Protein AF-A0A3B3ITZ0-F1 (afdb_monomer)

pLDDT: mean 95.19, std 7.73, range [50.16, 98.69]

Nearest PDB structures (foldseek):
  1ado-assembly1_D  TM=9.927E-01  e=3.715E-06  Oryctolagus cuniculus
  1ald-assembly1_A  TM=9.888E-01  e=1.251E-05  Homo sapiens
  1zal-assembly1_B  TM=9.931E-01  e=1.753E-05  Oryctolagus cuniculus
  7vdc-assembly1_D  TM=9.664E-01  e=1.170E-05  Oryctolagus cuniculus
  1fba-assembly1_D  TM=9.329E-01  e=4.214E-05  Drosophila melanogaster

Mean predicted aligned error: 4.18 Å

InterPro domains:
  IPR000741 Fructose-bisphosphate aldolase, class-I [PF00274] (15-75)
  IPR000741 Fructose-bisphosphate aldolase, class-I [PTHR11627] (12-74)
  IPR013785 Aldolase-type TIM barrel [G3DSA:3.20.20.70] (2-75)

Secondary st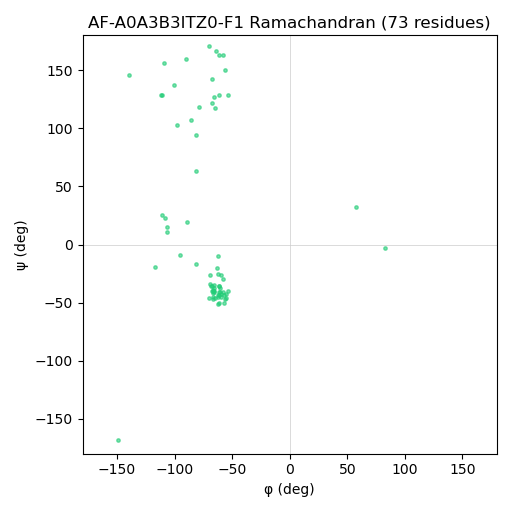ructure (DSSP, 8-state):
------SS-HHHHHHHHHHHHHHT-TT-B-------HHHHHHHHHHTT----HHHHHHHHHHHHSS-GGGGGTB-

Structure (mmCIF, N/CA/C/O backbone):
data_AF-A0A3B3ITZ0-F1
#
_entry.id   AF-A0A3B3ITZ0-F1
#
loop_
_atom_site.group_PDB
_atom_site.id
_atom_site.type_symbol
_atom_site.label_atom_id
_atom_site.l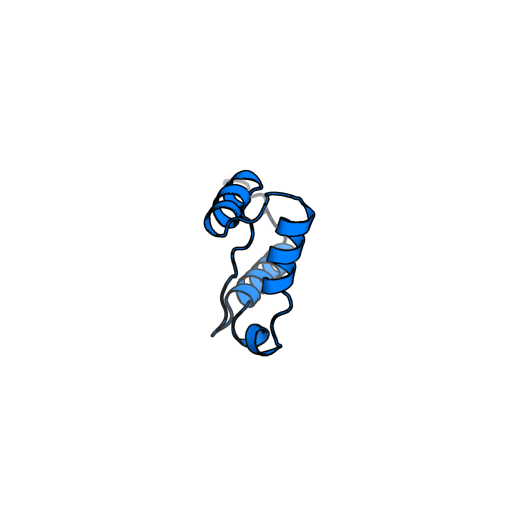abel_alt_id
_atom_site.label_comp_id
_atom_site.label_asym_id
_atom_site.label_entity_id
_atom_site.label_seq_id
_atom_site.pdbx_PDB_ins_code
_atom_site.Cartn_x
_atom_site.Cartn_y
_atom_site.Cartn_z
_atom_site.occupancy
_atom_site.B_iso_or_equiv
_atom_site.auth_seq_id
_atom_site.auth_comp_id
_atom_site.auth_asym_id
_atom_site.auth_atom_id
_atom_site.pdbx_PDB_model_num
ATOM 1 N N . MET A 1 1 ? 19.031 15.360 -36.945 1.00 50.16 1 MET A N 1
ATOM 2 C CA . MET A 1 1 ? 19.086 14.295 -35.918 1.00 50.16 1 MET A CA 1
ATOM 3 C C . MET A 1 1 ? 18.643 14.900 -34.597 1.00 50.16 1 MET A C 1
ATOM 5 O O . MET A 1 1 ? 19.268 15.858 -34.162 1.00 50.16 1 MET A O 1
ATOM 9 N N . ALA A 1 2 ? 17.545 14.430 -34.003 1.00 64.75 2 ALA A N 1
ATOM 10 C CA . ALA A 1 2 ? 17.097 14.942 -32.708 1.00 64.75 2 ALA A CA 1
ATOM 11 C C . ALA A 1 2 ? 18.113 14.543 -31.626 1.00 64.75 2 ALA A C 1
ATOM 13 O O . ALA A 1 2 ? 18.402 13.358 -31.463 1.00 64.75 2 ALA A O 1
ATOM 14 N N . HIS A 1 3 ? 18.682 15.522 -30.919 1.00 67.81 3 HIS A N 1
ATOM 15 C CA . HIS A 1 3 ? 19.484 15.250 -29.728 1.00 67.81 3 HIS A CA 1
ATOM 16 C C . HIS A 1 3 ? 18.576 14.647 -28.661 1.00 67.81 3 HIS A C 1
ATOM 18 O O . HIS A 1 3 ? 17.604 15.269 -28.232 1.00 67.81 3 HIS A O 1
ATOM 24 N N . ARG A 1 4 ? 18.871 13.410 -28.265 1.00 79.31 4 ARG A N 1
ATOM 25 C CA . ARG A 1 4 ? 18.123 12.699 -27.234 1.00 79.31 4 ARG A CA 1
ATOM 26 C C . ARG A 1 4 ? 18.890 12.838 -25.928 1.00 79.31 4 ARG A C 1
ATOM 28 O O . ARG A 1 4 ? 19.897 12.168 -25.730 1.00 79.31 4 ARG A O 1
ATOM 35 N N . PHE A 1 5 ? 18.418 13.720 -25.059 1.00 86.19 5 PHE A N 1
ATOM 36 C CA . PHE A 1 5 ? 18.897 13.785 -23.685 1.00 86.19 5 PHE A CA 1
ATOM 37 C C . PHE A 1 5 ? 18.214 12.658 -22.899 1.00 86.19 5 PHE A C 1
ATOM 39 O O . PHE A 1 5 ? 16.980 12.613 -22.867 1.00 86.19 5 PHE A O 1
ATOM 46 N N . PRO A 1 6 ? 18.963 11.692 -22.340 1.00 89.44 6 PRO A N 1
ATOM 47 C CA . PRO A 1 6 ? 18.358 10.624 -21.559 1.00 89.44 6 PRO A CA 1
ATOM 48 C C . PRO A 1 6 ? 17.736 11.206 -20.284 1.00 89.44 6 PRO A C 1
ATOM 50 O O . PRO A 1 6 ? 18.409 11.899 -19.531 1.00 89.44 6 PRO A O 1
ATOM 53 N N . ALA A 1 7 ? 16.457 10.907 -20.040 1.00 95.44 7 ALA A N 1
ATOM 54 C CA . ALA A 1 7 ? 15.754 11.350 -18.832 1.00 95.44 7 ALA A CA 1
ATOM 55 C C . ALA A 1 7 ? 16.261 10.657 -17.556 1.00 95.44 7 ALA A C 1
ATOM 57 O O . ALA A 1 7 ? 16.133 11.212 -16.472 1.00 95.44 7 ALA A O 1
ATOM 58 N N . LEU A 1 8 ? 16.807 9.443 -17.695 1.00 96.88 8 LEU A N 1
ATOM 59 C CA . LEU A 1 8 ? 17.275 8.604 -16.594 1.00 96.88 8 LEU A CA 1
ATOM 60 C C . LEU A 1 8 ? 18.585 7.901 -16.962 1.00 96.88 8 LEU A C 1
ATOM 62 O O . LEU A 1 8 ? 18.762 7.481 -18.116 1.00 96.88 8 LEU A O 1
ATOM 66 N N . THR A 1 9 ? 19.454 7.713 -15.968 1.00 97.00 9 THR A N 1
ATOM 67 C CA . THR A 1 9 ? 20.640 6.852 -16.064 1.00 97.00 9 THR A CA 1
ATOM 68 C C . THR A 1 9 ? 20.243 5.374 -16.133 1.00 97.00 9 THR A C 1
ATOM 70 O O . THR A 1 9 ? 19.076 5.008 -15.964 1.00 97.00 9 THR A O 1
ATOM 73 N N . GLN A 1 10 ? 21.205 4.495 -16.415 1.00 96.81 10 GLN A N 1
ATOM 74 C CA . GLN A 1 10 ? 20.935 3.056 -16.467 1.00 96.81 10 GLN A CA 1
ATOM 75 C C . GLN A 1 10 ? 20.645 2.492 -15.073 1.00 96.81 10 GLN A C 1
ATOM 77 O O . GLN A 1 10 ? 19.782 1.631 -14.930 1.00 96.81 10 GLN A O 1
ATOM 82 N N . GLU A 1 11 ? 21.298 3.036 -14.051 1.00 98.06 11 GLU A N 1
ATOM 83 C CA . GLU A 1 11 ? 21.107 2.691 -12.645 1.00 98.06 11 GLU A CA 1
ATOM 84 C C . GLU A 1 11 ? 19.697 3.078 -12.183 1.00 98.06 11 GLU A C 1
ATOM 86 O O . GLU A 1 11 ? 18.996 2.241 -11.627 1.00 98.06 11 GLU A O 1
ATOM 91 N N . GLN A 1 12 ? 19.232 4.290 -12.519 1.00 98.44 12 GLN A N 1
ATOM 92 C CA . GLN A 1 12 ? 17.867 4.739 -12.211 1.00 98.44 12 GLN A CA 1
ATOM 93 C C . GLN A 1 12 ? 16.803 3.864 -12.886 1.00 98.44 12 GLN A C 1
ATOM 95 O O . GLN A 1 12 ? 15.786 3.528 -12.286 1.00 98.44 12 GLN A O 1
ATOM 100 N N . LYS A 1 13 ? 17.024 3.459 -14.144 1.00 98.38 13 LYS A N 1
ATOM 101 C CA . LYS A 1 13 ? 16.103 2.538 -14.831 1.00 98.38 13 LYS A CA 1
ATOM 102 C C . LYS A 1 13 ? 16.089 1.158 -14.188 1.00 98.38 13 LYS A C 1
ATOM 104 O O . LYS A 1 13 ? 15.024 0.551 -14.104 1.00 98.38 13 LYS A O 1
ATOM 109 N N . LYS A 1 14 ? 17.257 0.660 -13.777 1.00 98.50 14 LYS A N 1
ATOM 110 C CA . LYS A 1 14 ? 17.385 -0.631 -13.103 1.00 98.50 14 LYS A CA 1
ATOM 111 C C . LYS A 1 14 ? 16.611 -0.617 -11.785 1.00 98.50 14 LYS A C 1
ATOM 113 O O . LYS A 1 14 ? 15.763 -1.479 -11.602 1.00 98.50 14 LYS A O 1
ATOM 118 N N . GLU A 1 15 ? 16.820 0.401 -10.954 1.00 98.62 15 GLU A N 1
ATOM 119 C CA . GLU A 1 15 ? 16.113 0.573 -9.680 1.00 98.62 15 GLU A CA 1
ATOM 120 C C . GLU A 1 15 ? 14.588 0.616 -9.871 1.00 98.62 15 GLU A C 1
ATOM 122 O O . GLU A 1 15 ? 13.862 -0.160 -9.252 1.00 98.62 15 GLU A O 1
ATOM 127 N N . LEU A 1 16 ? 14.089 1.448 -10.796 1.00 98.69 16 LEU A N 1
ATOM 128 C CA . LEU A 1 16 ? 12.653 1.522 -11.094 1.00 98.69 16 LEU A CA 1
ATOM 129 C C . LEU A 1 16 ? 12.086 0.184 -11.586 1.00 98.69 16 LEU A C 1
ATOM 131 O O . LEU A 1 16 ? 10.981 -0.197 -11.201 1.00 98.69 16 LEU A O 1
ATOM 135 N N . SER A 1 17 ? 12.827 -0.529 -12.439 1.00 98.62 17 SER A N 1
ATOM 136 C CA . SER A 1 17 ? 12.407 -1.835 -12.951 1.00 98.62 17 SER A CA 1
ATOM 137 C C . SER A 1 17 ? 12.368 -2.895 -11.851 1.00 98.62 17 SER A C 1
ATOM 139 O O . SER A 1 17 ? 11.455 -3.717 -11.849 1.00 98.62 17 SER A O 1
ATOM 141 N N . GLU A 1 18 ? 13.340 -2.900 -10.939 1.00 98.62 18 GLU A N 1
ATOM 142 C CA . GLU A 1 18 ? 13.410 -3.851 -9.825 1.00 98.62 18 GLU A CA 1
ATOM 143 C C . GLU A 1 18 ? 12.264 -3.623 -8.832 1.00 98.62 18 GLU A C 1
ATOM 145 O O . GLU A 1 18 ? 11.573 -4.576 -8.472 1.00 98.62 18 GLU A O 1
ATOM 150 N N . ILE A 1 19 ? 11.989 -2.364 -8.473 1.00 98.44 19 ILE A N 1
ATOM 151 C CA . ILE A 1 19 ? 10.854 -1.995 -7.613 1.00 98.44 19 ILE A CA 1
ATOM 152 C C . ILE A 1 19 ? 9.524 -2.371 -8.276 1.00 98.44 19 ILE A C 1
ATOM 154 O O . ILE A 1 19 ? 8.646 -2.953 -7.642 1.00 98.44 19 ILE A O 1
ATOM 158 N N . ALA A 1 20 ? 9.357 -2.073 -9.568 1.00 98.38 20 ALA A N 1
ATOM 159 C CA . ALA A 1 20 ? 8.133 -2.433 -10.277 1.00 98.38 20 ALA A CA 1
ATOM 160 C C . ALA A 1 20 ? 7.904 -3.951 -10.254 1.00 98.38 20 ALA A C 1
ATOM 162 O O . ALA A 1 20 ? 6.789 -4.393 -9.994 1.00 98.38 20 ALA A O 1
ATOM 163 N N . GLN A 1 21 ? 8.956 -4.747 -10.472 1.00 98.25 21 GLN A N 1
ATOM 164 C CA . GLN A 1 21 ? 8.882 -6.209 -10.435 1.00 98.25 21 GLN A CA 1
ATOM 165 C C . GLN A 1 21 ? 8.596 -6.760 -9.034 1.00 98.25 21 GLN A C 1
ATOM 167 O O . GLN A 1 21 ? 7.871 -7.749 -8.932 1.00 98.25 21 GLN A O 1
ATOM 172 N N . SER A 1 22 ? 9.115 -6.144 -7.964 1.00 97.56 22 SER A N 1
ATOM 173 C CA . SER A 1 22 ? 8.833 -6.597 -6.595 1.00 97.56 22 SER A CA 1
ATOM 174 C C . SER A 1 22 ? 7.360 -6.409 -6.225 1.00 97.56 22 SER A C 1
ATOM 176 O O . SER A 1 22 ? 6.756 -7.327 -5.674 1.00 97.56 22 SER A O 1
ATOM 178 N N . ILE A 1 23 ? 6.768 -5.273 -6.617 1.00 98.00 23 ILE A N 1
ATOM 179 C CA . ILE A 1 23 ? 5.355 -4.948 -6.367 1.00 98.00 23 ILE A CA 1
ATOM 180 C C . ILE A 1 23 ? 4.408 -5.958 -7.044 1.00 98.00 23 ILE A C 1
ATOM 182 O O . ILE A 1 23 ? 3.360 -6.285 -6.490 1.00 98.00 23 ILE A O 1
ATOM 186 N N . VAL A 1 24 ? 4.756 -6.463 -8.236 1.00 97.12 24 VAL A N 1
ATOM 187 C CA . VAL A 1 24 ? 3.898 -7.373 -9.030 1.00 97.12 24 VAL A CA 1
ATOM 188 C C . VAL A 1 24 ? 4.390 -8.821 -9.074 1.00 97.12 24 VAL A C 1
ATOM 190 O O . VAL A 1 24 ? 4.076 -9.559 -10.011 1.00 97.12 24 VAL A O 1
ATOM 193 N N . ALA A 1 25 ? 5.186 -9.246 -8.092 1.00 97.81 25 ALA A N 1
ATOM 194 C CA . ALA A 1 25 ? 5.676 -10.619 -8.040 1.00 97.81 25 ALA A CA 1
ATOM 195 C C . ALA A 1 25 ? 4.517 -11.640 -8.057 1.00 97.81 25 ALA A C 1
ATOM 197 O O . ALA A 1 25 ? 3.419 -11.378 -7.567 1.00 97.81 25 ALA A O 1
ATOM 198 N N . ASN A 1 26 ? 4.758 -12.829 -8.617 1.00 97.44 26 ASN A N 1
ATOM 199 C CA . ASN A 1 26 ? 3.723 -13.856 -8.766 1.00 97.44 26 ASN A CA 1
ATOM 200 C C . ASN A 1 26 ? 3.035 -14.177 -7.430 1.00 97.44 26 ASN A C 1
ATOM 202 O O . ASN A 1 26 ? 3.698 -14.501 -6.446 1.00 97.44 26 ASN A O 1
ATOM 206 N N . GLY A 1 27 ? 1.702 -14.130 -7.424 1.00 96.19 27 GLY A N 1
ATOM 207 C CA . GLY A 1 27 ? 0.889 -14.371 -6.228 1.00 96.19 27 GLY A CA 1
ATOM 208 C C . GLY A 1 27 ? 0.722 -13.156 -5.312 1.00 96.19 27 GLY A C 1
ATOM 209 O O . GLY A 1 27 ? -0.023 -13.252 -4.342 1.00 96.19 27 GLY A O 1
ATOM 210 N N . LYS A 1 28 ? 1.352 -12.019 -5.631 1.00 97.75 28 LYS A N 1
ATOM 211 C CA . LYS A 1 28 ? 1.264 -10.778 -4.860 1.00 97.75 28 LYS A CA 1
ATOM 212 C C . LYS A 1 28 ? 0.464 -9.688 -5.575 1.00 97.75 28 LYS A C 1
ATOM 214 O O . LYS A 1 28 ? 0.330 -9.689 -6.798 1.00 97.75 28 LYS A O 1
ATOM 219 N N . GLY A 1 29 ? -0.069 -8.752 -4.794 1.00 96.75 29 GLY A N 1
ATOM 220 C CA . GLY A 1 29 ? -0.811 -7.585 -5.262 1.00 96.75 29 GLY A CA 1
ATOM 221 C C . GLY A 1 29 ? -0.653 -6.375 -4.340 1.00 96.75 29 GLY A C 1
ATOM 222 O O . GLY A 1 29 ? 0.192 -6.356 -3.449 1.00 96.75 29 GLY A O 1
ATOM 223 N N . ILE A 1 30 ? -1.483 -5.353 -4.562 1.00 97.94 30 ILE A N 1
ATOM 224 C CA . ILE A 1 30 ? -1.399 -4.063 -3.864 1.00 97.94 30 ILE A CA 1
ATOM 225 C C . ILE A 1 30 ? -2.604 -3.888 -2.939 1.00 97.94 30 ILE A C 1
ATOM 227 O O . ILE A 1 30 ? -3.753 -3.971 -3.376 1.00 97.94 30 ILE A O 1
ATOM 231 N N . LEU A 1 31 ? -2.339 -3.565 -1.672 1.00 97.25 31 LEU A N 1
ATOM 232 C CA . LEU A 1 31 ? -3.340 -3.018 -0.762 1.00 97.25 31 LEU A CA 1
ATOM 233 C C . LEU A 1 31 ? -3.402 -1.493 -0.938 1.00 97.25 31 LEU A C 1
ATOM 235 O O . LEU A 1 31 ? -2.514 -0.772 -0.489 1.00 97.25 31 LEU A O 1
ATOM 239 N N . ALA A 1 32 ? -4.466 -0.994 -1.566 1.00 97.12 32 ALA A N 1
ATOM 240 C CA . ALA A 1 32 ? -4.721 0.442 -1.680 1.00 97.12 32 ALA A CA 1
ATOM 241 C C . ALA A 1 32 ? -5.379 0.978 -0.391 1.00 97.12 32 ALA A C 1
ATOM 243 O O . ALA A 1 32 ? -6.594 0.877 -0.220 1.00 97.12 32 ALA A O 1
ATOM 244 N N . ALA A 1 33 ? -4.559 1.497 0.531 1.00 96.69 33 ALA A N 1
ATOM 245 C CA . ALA A 1 33 ? -4.974 2.106 1.808 1.00 96.69 33 ALA A CA 1
ATOM 246 C C . ALA A 1 33 ? -4.741 3.638 1.848 1.00 96.69 33 ALA A C 1
ATOM 248 O O . ALA A 1 33 ? -4.541 4.239 2.911 1.00 96.69 33 ALA A O 1
ATOM 249 N N . ASP A 1 34 ? -4.723 4.269 0.673 1.00 97.19 34 ASP A N 1
ATOM 250 C CA . ASP A 1 34 ? -4.401 5.677 0.414 1.00 97.19 34 ASP A CA 1
ATOM 251 C C . ASP A 1 34 ? -5.623 6.611 0.494 1.00 97.19 34 ASP A C 1
ATOM 253 O O . ASP A 1 34 ? -5.601 7.734 -0.013 1.00 97.19 34 ASP A O 1
ATOM 257 N N . GLU A 1 35 ? -6.710 6.187 1.150 1.00 97.06 35 GLU A N 1
ATOM 258 C CA . GLU A 1 35 ? -7.921 7.001 1.206 1.00 97.06 35 GLU A CA 1
ATOM 259 C C . GLU A 1 35 ? -7.682 8.343 1.906 1.00 97.06 35 GLU A C 1
ATOM 261 O O . GLU A 1 35 ? -7.232 8.406 3.055 1.00 97.06 35 GLU A O 1
ATOM 266 N N . SER A 1 36 ? -8.084 9.425 1.235 1.00 97.69 36 SER A N 1
ATOM 267 C CA . SER A 1 36 ? -8.069 10.774 1.800 1.00 97.69 36 SER A CA 1
ATOM 268 C C . SER A 1 36 ? -8.912 10.873 3.077 1.00 97.69 36 SER A C 1
ATOM 270 O O . SER A 1 36 ? -9.803 10.059 3.325 1.00 97.69 36 SER A O 1
ATOM 272 N N . VAL A 1 37 ? -8.702 11.928 3.872 1.00 97.50 37 VAL A N 1
ATOM 273 C CA . VAL A 1 37 ? -9.439 12.152 5.133 1.00 97.50 37 VAL A CA 1
ATOM 274 C C . VAL A 1 37 ? -10.961 12.130 4.936 1.00 97.50 37 VAL A C 1
ATOM 276 O O . VAL A 1 37 ? -11.676 11.557 5.760 1.00 97.50 37 VAL A O 1
ATOM 279 N N . GLY A 1 38 ? -11.463 12.712 3.842 1.00 97.69 38 GLY A N 1
ATOM 280 C CA . GLY A 1 38 ? -12.893 12.709 3.513 1.00 97.69 38 GLY A CA 1
ATOM 281 C C . GLY A 1 38 ? -13.405 11.323 3.111 1.00 97.69 38 GLY A C 1
ATOM 282 O O . GLY A 1 38 ? -14.424 10.864 3.626 1.00 97.69 38 GLY A O 1
ATOM 283 N N . THR A 1 39 ? -12.664 10.619 2.250 1.00 97.75 39 THR A N 1
ATOM 284 C CA . THR A 1 39 ? -13.009 9.254 1.815 1.00 97.75 39 THR A CA 1
ATOM 285 C C . THR A 1 39 ? -13.018 8.289 2.997 1.00 97.75 39 THR A C 1
ATOM 287 O O . THR A 1 39 ? -13.958 7.510 3.168 1.00 97.75 39 THR A O 1
ATOM 290 N N . MET A 1 40 ? -12.015 8.394 3.869 1.00 97.75 40 MET A N 1
ATOM 291 C CA . MET A 1 40 ? -11.943 7.610 5.091 1.00 97.75 40 MET A CA 1
ATOM 292 C C . MET A 1 40 ? -13.064 7.967 6.070 1.00 97.75 40 MET A C 1
ATOM 294 O O . MET A 1 40 ? -13.636 7.075 6.690 1.00 97.75 40 MET A O 1
ATOM 298 N N . GLY A 1 41 ? -13.431 9.247 6.168 1.00 97.38 41 GLY A N 1
ATOM 299 C CA . GLY A 1 41 ? -14.579 9.689 6.956 1.00 97.38 41 GLY A CA 1
ATOM 300 C C . GLY A 1 41 ? -15.872 8.997 6.532 1.00 97.38 41 GLY A C 1
ATOM 301 O O . GLY A 1 41 ? -16.565 8.434 7.376 1.00 97.38 41 GLY A O 1
ATOM 302 N N . ASN A 1 42 ? -16.144 8.934 5.226 1.00 97.56 42 ASN A N 1
ATOM 303 C CA . ASN A 1 42 ? -17.298 8.203 4.694 1.00 97.56 42 ASN A CA 1
ATOM 304 C C . ASN A 1 42 ? -17.248 6.705 5.042 1.00 97.56 42 ASN A C 1
ATOM 306 O O . ASN A 1 42 ? -18.282 6.101 5.327 1.00 97.56 42 ASN A O 1
ATOM 310 N N . ARG A 1 43 ? -16.055 6.093 5.037 1.00 97.19 43 ARG A N 1
ATOM 311 C CA . ARG A 1 43 ? -15.864 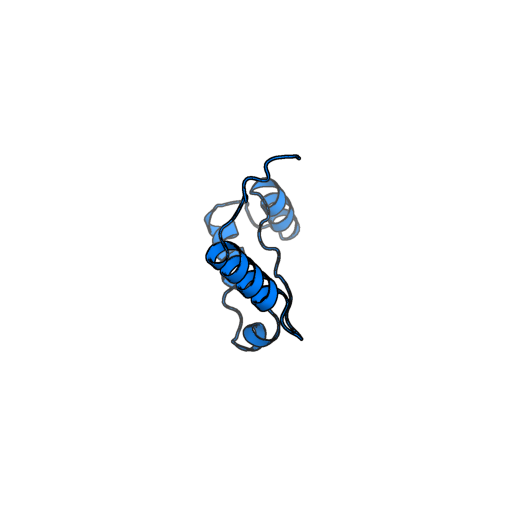4.683 5.415 1.00 97.19 43 ARG A CA 1
ATOM 312 C C . ARG A 1 43 ? -16.146 4.450 6.905 1.00 97.19 43 ARG A C 1
ATOM 314 O O . ARG A 1 43 ? -16.889 3.527 7.226 1.00 97.19 43 ARG A O 1
ATOM 321 N N . LEU A 1 44 ? -15.612 5.292 7.793 1.00 98.00 44 LEU A N 1
ATOM 322 C CA . LEU A 1 44 ? -15.817 5.196 9.246 1.00 98.00 44 LEU A CA 1
ATOM 323 C C . LEU A 1 44 ? -17.274 5.470 9.647 1.00 98.00 44 LEU A C 1
ATOM 325 O O . LEU A 1 44 ? -17.831 4.757 10.480 1.00 98.00 44 LEU A O 1
ATOM 329 N N . GLN A 1 45 ? -17.941 6.430 9.002 1.00 97.44 45 GLN A N 1
ATOM 330 C CA . GLN A 1 45 ? -19.349 6.734 9.280 1.00 97.44 45 GLN A CA 1
ATOM 331 C C . GLN A 1 45 ? -20.282 5.550 8.999 1.00 97.44 45 GLN A C 1
ATOM 333 O O . GLN A 1 45 ? -21.220 5.320 9.762 1.00 97.44 45 GLN A O 1
ATOM 338 N N . ARG A 1 46 ? -20.008 4.747 7.958 1.00 97.56 46 ARG A N 1
ATOM 339 C CA . ARG A 1 46 ? -20.791 3.530 7.651 1.00 97.56 46 ARG A CA 1
ATOM 340 C C . ARG A 1 46 ? -20.773 2.508 8.789 1.00 97.56 46 ARG A C 1
ATOM 342 O O . ARG A 1 46 ? -21.719 1.739 8.919 1.00 97.56 46 ARG A O 1
ATOM 349 N N . ILE A 1 47 ? -19.724 2.525 9.610 1.00 97.12 47 ILE A N 1
ATOM 350 C CA . ILE A 1 47 ? -19.566 1.669 10.792 1.00 97.12 47 ILE A CA 1
ATOM 351 C C . ILE A 1 47 ? -19.746 2.442 12.109 1.00 97.12 47 ILE A C 1
ATOM 353 O O . ILE A 1 47 ? -19.413 1.925 13.169 1.00 97.12 47 ILE A O 1
ATOM 357 N N . LYS A 1 48 ? -20.306 3.662 12.053 1.00 97.81 48 LYS A N 1
ATOM 358 C CA . LYS A 1 48 ? -20.582 4.535 13.209 1.00 97.81 48 LYS A CA 1
ATOM 359 C C . LYS A 1 48 ? -19.343 4.876 14.052 1.00 97.81 48 LY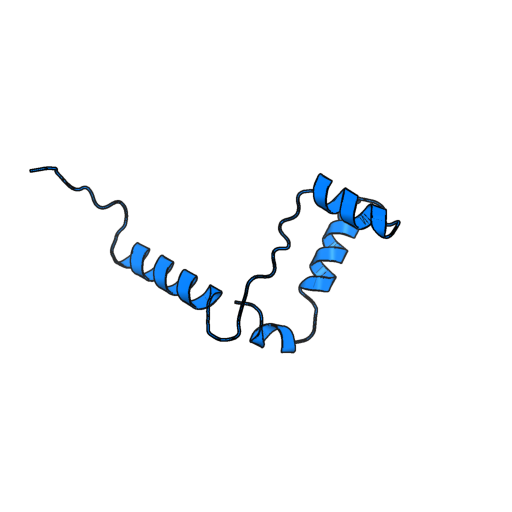S A C 1
ATOM 361 O O . LYS A 1 48 ? -19.453 5.070 15.258 1.00 97.81 48 LYS A O 1
ATOM 366 N N . VAL A 1 49 ? -18.178 4.978 13.413 1.00 98.12 49 VAL A N 1
ATOM 367 C CA . VAL A 1 49 ? -16.924 5.417 14.039 1.00 98.12 49 VAL A CA 1
ATOM 368 C C . VAL A 1 49 ? -16.664 6.883 13.687 1.00 98.12 49 VAL A C 1
ATOM 370 O O . VAL A 1 49 ? -16.860 7.308 12.547 1.00 98.12 49 VAL A O 1
ATOM 373 N N . GLU A 1 50 ? -16.225 7.674 14.666 1.00 98.00 50 GLU A N 1
ATOM 374 C CA . GLU A 1 50 ? -15.888 9.086 14.468 1.00 98.00 50 GLU A CA 1
ATOM 375 C C . GLU A 1 50 ? -14.643 9.250 13.578 1.00 98.00 50 GLU A C 1
ATOM 377 O O . GLU A 1 50 ? -13.678 8.493 13.693 1.00 98.00 50 GLU A O 1
ATOM 382 N N . ASN A 1 51 ? -14.622 10.264 12.708 1.00 98.12 51 ASN A N 1
ATOM 383 C CA . ASN A 1 51 ? -13.474 10.545 11.840 1.00 98.12 51 ASN A CA 1
ATOM 384 C C . ASN A 1 51 ? -12.362 11.338 12.555 1.00 98.12 51 ASN A C 1
ATOM 386 O O . ASN A 1 51 ? -12.029 12.459 12.164 1.00 98.12 51 ASN A O 1
ATOM 390 N N . THR A 1 52 ? -11.763 10.747 13.583 1.00 98.31 52 THR A N 1
ATOM 391 C CA . THR A 1 52 ? -10.582 11.295 14.265 1.00 98.31 52 THR A CA 1
ATOM 392 C C . THR A 1 52 ? -9.294 10.778 13.623 1.00 98.31 52 THR A C 1
ATOM 394 O O . THR A 1 52 ? -9.291 9.762 12.927 1.00 98.31 52 THR A O 1
ATOM 397 N N . GLU A 1 53 ? -8.179 11.478 13.832 1.00 98.25 53 GLU A N 1
ATOM 398 C CA . GLU A 1 53 ? -6.865 10.992 13.393 1.00 98.25 53 GLU A CA 1
ATOM 399 C C . GLU A 1 53 ? -6.534 9.620 13.980 1.00 98.25 53 GLU A C 1
ATOM 401 O O . GLU A 1 53 ? -6.133 8.727 13.236 1.00 98.25 53 GLU A O 1
ATOM 406 N N . GLU A 1 54 ? -6.803 9.426 15.272 1.00 98.50 54 GLU A N 1
ATOM 407 C CA . GLU A 1 54 ? -6.550 8.160 15.955 1.00 98.50 54 GLU A CA 1
ATOM 408 C C . GLU A 1 54 ? -7.365 7.011 15.352 1.00 98.50 54 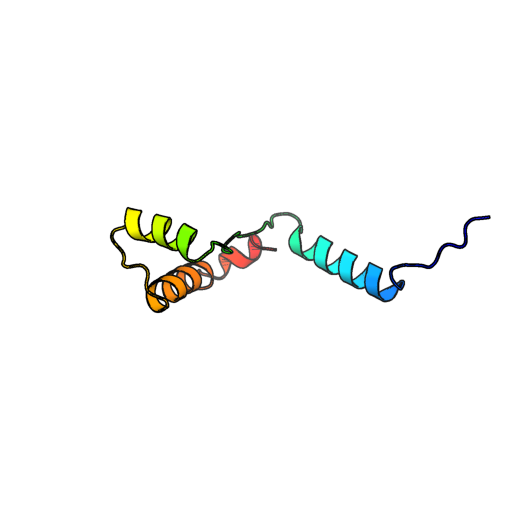GLU A C 1
ATOM 410 O O . GLU A 1 54 ? -6.807 5.963 15.045 1.00 98.50 54 GLU A O 1
ATOM 415 N N . ASN A 1 55 ? -8.652 7.215 15.053 1.00 98.31 55 ASN A N 1
ATOM 416 C CA . ASN A 1 55 ? -9.466 6.170 14.423 1.00 98.31 55 ASN A CA 1
ATOM 417 C C . ASN A 1 55 ? -8.986 5.848 12.998 1.00 98.31 55 ASN A C 1
ATOM 419 O O . ASN A 1 55 ? -9.024 4.693 12.566 1.00 98.31 55 ASN A O 1
ATOM 423 N N . ARG A 1 56 ? -8.492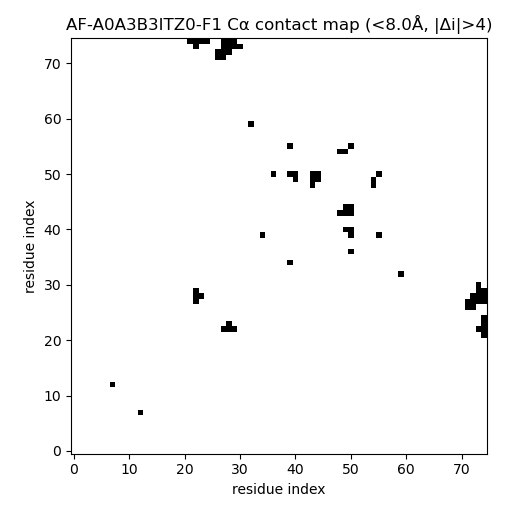 6.846 12.250 1.00 98.19 56 ARG A N 1
ATOM 424 C CA . ARG A 1 56 ? -7.868 6.603 10.940 1.00 98.19 56 ARG A CA 1
ATOM 425 C C . ARG A 1 56 ? -6.555 5.836 11.078 1.00 98.19 56 ARG A C 1
ATOM 427 O O . ARG A 1 56 ? -6.324 4.950 10.256 1.00 98.19 56 ARG A O 1
ATOM 434 N N . ARG A 1 57 ? -5.730 6.153 12.082 1.00 98.25 57 ARG A N 1
ATOM 435 C CA . ARG A 1 57 ? -4.473 5.459 12.400 1.00 98.25 57 ARG A CA 1
ATOM 436 C C . ARG A 1 57 ? -4.737 4.003 12.779 1.00 98.25 57 ARG A C 1
ATOM 438 O O . ARG A 1 57 ? -4.168 3.123 12.145 1.00 98.25 57 ARG A O 1
ATOM 445 N N . GLN A 1 58 ? -5.655 3.755 13.713 1.00 98.00 58 GLN A N 1
ATOM 446 C CA . GLN A 1 58 ? -6.078 2.414 14.137 1.00 98.00 58 GLN A CA 1
ATOM 447 C C . GLN A 1 58 ? -6.615 1.586 12.969 1.00 98.00 58 GLN A C 1
ATOM 449 O O . GLN A 1 58 ? -6.276 0.416 12.832 1.00 98.00 58 GLN A O 1
ATOM 454 N N . PHE A 1 59 ? -7.402 2.194 12.076 1.00 97.50 59 PHE A N 1
ATOM 455 C CA . PHE A 1 59 ? -7.857 1.504 10.873 1.00 97.50 59 PHE A CA 1
ATOM 456 C C . PHE A 1 59 ? -6.686 1.030 9.995 1.00 97.50 59 PHE A C 1
ATOM 458 O O . PHE A 1 59 ? -6.696 -0.115 9.553 1.00 97.50 59 PHE A O 1
ATOM 465 N N . ARG A 1 60 ? -5.664 1.872 9.757 1.00 97.81 60 ARG A N 1
ATOM 466 C CA . ARG A 1 60 ? -4.463 1.442 9.008 1.00 97.81 60 ARG A CA 1
ATOM 467 C C . ARG A 1 60 ? -3.671 0.402 9.789 1.00 97.81 60 ARG A C 1
ATOM 469 O O . ARG A 1 60 ? -3.214 -0.565 9.197 1.00 97.81 60 ARG A O 1
ATOM 476 N N . GLU A 1 61 ? -3.526 0.583 11.097 1.00 97.69 61 GLU A N 1
ATOM 477 C CA . GLU A 1 61 ? -2.825 -0.364 11.960 1.00 97.69 61 GLU A CA 1
ATOM 478 C C . GLU A 1 61 ? -3.428 -1.763 11.841 1.00 97.69 61 GLU A C 1
ATOM 480 O O . GLU A 1 61 ? -2.684 -2.706 11.607 1.00 97.69 61 GLU A O 1
ATOM 485 N N . ILE A 1 62 ? -4.756 -1.902 11.881 1.00 96.56 62 ILE A N 1
ATOM 486 C CA . ILE A 1 62 ? -5.436 -3.191 11.673 1.00 96.56 62 ILE A CA 1
ATOM 487 C C . ILE A 1 62 ? -5.044 -3.827 10.332 1.00 96.56 62 ILE A C 1
ATOM 489 O O . ILE A 1 62 ? -4.796 -5.026 10.286 1.00 96.56 62 ILE A O 1
ATOM 493 N N . LEU A 1 63 ? -4.958 -3.048 9.250 1.00 96.25 63 LEU A N 1
ATOM 494 C CA . LEU A 1 63 ? -4.579 -3.567 7.931 1.00 96.25 63 LEU A CA 1
ATOM 495 C C . LEU A 1 63 ? -3.113 -4.026 7.861 1.00 96.25 63 LEU A C 1
ATOM 497 O O . LEU A 1 63 ? -2.818 -5.005 7.180 1.00 96.25 63 LEU A O 1
ATOM 501 N N . PHE A 1 64 ? -2.203 -3.333 8.549 1.00 95.62 64 PHE A N 1
ATOM 502 C CA . PHE A 1 64 ? -0.758 -3.598 8.494 1.00 95.62 64 PHE A CA 1
ATOM 503 C C . PHE A 1 64 ? -0.238 -4.509 9.618 1.00 95.62 64 PHE A C 1
ATOM 505 O O . PHE A 1 64 ? 0.916 -4.924 9.570 1.00 95.62 64 PHE A O 1
ATOM 512 N N . SER A 1 65 ? -1.066 -4.822 10.618 1.00 96.06 65 SER A N 1
ATOM 513 C CA . SER A 1 65 ? -0.725 -5.684 11.764 1.00 96.06 65 SER A CA 1
ATOM 514 C C . SER A 1 65 ? -1.369 -7.071 11.706 1.00 96.06 65 SER A C 1
ATOM 516 O O . SER A 1 65 ? -1.323 -7.814 12.688 1.00 96.06 65 SER A O 1
ATOM 518 N N . VAL A 1 66 ? -1.963 -7.436 10.565 1.00 95.12 66 VAL A N 1
ATOM 519 C CA . VAL A 1 66 ? -2.424 -8.810 10.330 1.00 95.12 66 VAL A CA 1
ATOM 520 C C . VAL A 1 66 ? -1.249 -9.793 10.383 1.00 95.12 66 VAL A C 1
ATOM 522 O O . VAL A 1 66 ? -0.080 -9.408 10.316 1.00 95.12 66 VAL A O 1
ATOM 525 N N . ASP A 1 67 ? -1.551 -11.079 10.526 1.00 96.00 67 ASP A N 1
ATOM 526 C CA . ASP A 1 67 ? -0.520 -12.098 10.663 1.00 96.00 67 ASP A CA 1
ATOM 527 C C . ASP A 1 67 ? 0.365 -12.224 9.408 1.00 96.00 67 ASP A C 1
ATOM 529 O O . ASP A 1 67 ? 0.058 -11.737 8.317 1.00 96.00 67 ASP A O 1
ATOM 533 N N . SER A 1 68 ? 1.488 -12.925 9.563 1.00 94.12 68 SER A N 1
ATOM 534 C CA . SER A 1 68 ? 2.525 -13.035 8.535 1.00 94.12 68 SER A CA 1
ATOM 535 C C . SER A 1 68 ? 2.075 -13.711 7.236 1.00 94.12 68 SER A C 1
ATOM 537 O O . SER A 1 68 ? 2.812 -13.640 6.248 1.00 94.12 68 SER A O 1
ATOM 539 N N . SER A 1 69 ? 0.885 -14.324 7.185 1.00 92.88 69 SER A N 1
ATOM 540 C CA . SER A 1 69 ? 0.312 -14.856 5.945 1.00 92.88 69 SER A CA 1
ATOM 541 C C . SER A 1 69 ? 0.151 -13.789 4.856 1.00 92.88 69 SER A C 1
ATOM 543 O O . SER A 1 69 ? 0.327 -14.100 3.674 1.00 92.88 69 SER A O 1
ATOM 545 N N . ILE A 1 70 ? -0.071 -12.517 5.219 1.00 94.25 70 ILE A N 1
ATOM 546 C CA . ILE A 1 70 ? -0.233 -11.430 4.241 1.00 94.25 70 ILE A CA 1
ATOM 547 C C . ILE A 1 70 ? 1.020 -11.203 3.381 1.00 94.25 70 ILE A C 1
ATOM 549 O O . ILE A 1 70 ? 0.914 -10.774 2.231 1.00 94.25 70 ILE A O 1
ATOM 553 N N . ASN A 1 71 ? 2.205 -11.574 3.879 1.00 93.38 71 ASN A N 1
ATOM 554 C CA . ASN A 1 71 ? 3.480 -11.419 3.167 1.00 93.38 71 ASN A CA 1
ATOM 555 C C . ASN A 1 71 ? 3.547 -12.236 1.868 1.00 93.38 71 ASN A C 1
ATOM 557 O O . ASN A 1 71 ? 4.372 -11.951 0.996 1.00 93.38 71 ASN A O 1
ATOM 561 N N . GLN A 1 72 ? 2.697 -13.258 1.739 1.00 94.44 72 GLN A N 1
ATOM 562 C CA . GLN A 1 72 ? 2.571 -14.066 0.526 1.00 94.44 72 GLN A CA 1
ATOM 563 C C . GLN A 1 72 ? 1.682 -13.406 -0.534 1.00 94.44 72 GLN A C 1
ATOM 565 O O . GLN A 1 72 ? 1.751 -13.799 -1.691 1.00 94.44 72 GLN A O 1
ATOM 570 N N . SER A 1 73 ? 0.876 -12.413 -0.143 1.00 95.75 73 SER A N 1
ATOM 571 C CA . SER A 1 73 ? -0.172 -11.813 -0.978 1.00 95.75 73 SER A CA 1
ATOM 572 C C . SER A 1 73 ? 0.053 -10.333 -1.293 1.00 95.75 73 SER A C 1
ATOM 574 O O . SER A 1 73 ? -0.534 -9.835 -2.249 1.00 95.75 73 SER A O 1
ATOM 576 N N . ILE A 1 74 ? 0.881 -9.616 -0.525 1.00 95.94 74 ILE A N 1
ATOM 577 C CA . ILE A 1 74 ? 1.172 -8.190 -0.742 1.00 95.94 74 ILE A CA 1
ATOM 578 C C . ILE A 1 74 ? 2.620 -7.994 -1.217 1.00 95.94 74 ILE A C 1
ATOM 580 O O . ILE A 1 74 ? 3.560 -8.574 -0.651 1.00 95.94 74 ILE A O 1
ATOM 584 N N . GLY A 1 75 ? 2.742 -7.245 -2.318 1.00 90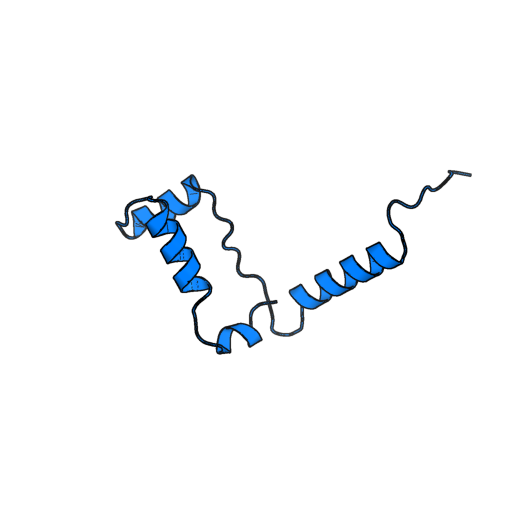.75 75 GLY A N 1
ATOM 585 C CA . GLY A 1 75 ? 3.967 -6.887 -3.048 1.00 90.75 75 GLY A CA 1
ATOM 586 C C . GLY A 1 75 ? 4.787 -5.8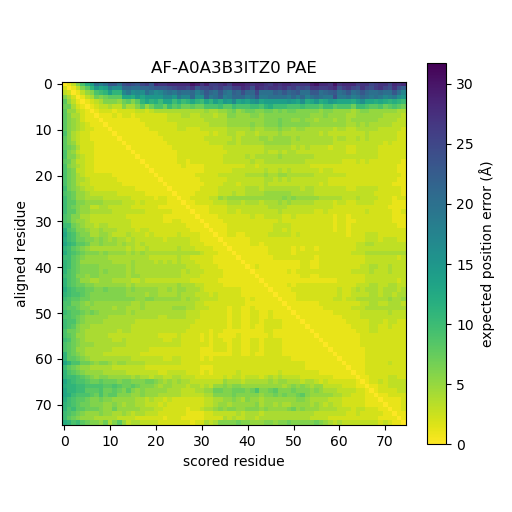07 -2.379 1.00 90.75 75 GLY A C 1
ATOM 587 O O . GLY A 1 75 ? 4.172 -4.843 -1.876 1.00 90.75 75 GLY A O 1
#

Foldseek 3Di:
DDDDDDPDDPVRVVVVVVVVCVQPPPQEHADPLPDDLVRVCVVCVVVPHHSDPVVSVVVVCVVVVDDPVCVSYGD

Organism: Homo sapiens (NCBI:txid9606)

Solvent-accessible surface area (backbone atoms only — not comparable to full-atom values): 4655 Å² total; per-residue (Å²): 132,85,85,78,78,75,94,62,56,71,66,56,50,49,52,54,51,52,54,54,49,51,39,61,33,91,74,29,35,85,85,89,79,78,66,49,75,67,60,42,32,59,58,32,49,77,74,75,41,72,77,44,72,65,52,55,48,52,55,51,46,59,7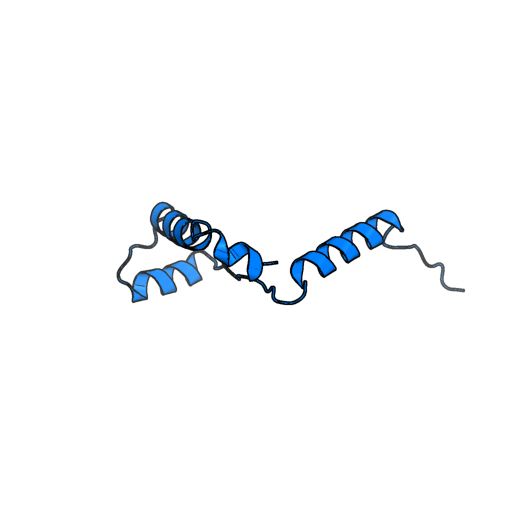2,74,65,55,65,78,72,51,68,62,40,48,68

Sequence (75 aa):
MAHRFPALTQEQKKELSEIAQSIVANGKGILAADESVGTMGNRLQRIKVENTEENRRQFREILFSVDSSINQSIG

Radius of gyration: 19.16 Å; Cα contacts (8 Å, |Δi|>4): 37; chains: 1; bounding box: 42×30×52 Å